Protein AF-A0A9D7IX93-F1 (afdb_monomer_lite)

Secondary structure (DSSP, 8-state):
-HHHHHHHHHHHHHHHHHHHHHHHHHHHHGGGSTT--S-GGGEEE--SS--EEEEETGGGT---EEEEE----TT----HHHHHHHHHHHTT-------PPP-----

Radius of gyration: 20.3 Å; chains: 1; bounding box: 65×45×39 Å

Sequence (107 aa):
MEDRNEVSIRQDAIFRSQAVIRGKITEHLAPYMPLFPYNPKDVRFVGSPIDFIVFDGADDDYINEIVFLEVKSGNSSLNPRQRKIKEAVLNGRVVWRELRIPVGNID

Structure (mmCIF, N/CA/C/O backbone):
data_AF-A0A9D7IX93-F1
#
_entry.id   AF-A0A9D7IX93-F1
#
loop_
_atom_site.group_PDB
_atom_site.id
_atom_site.type_symbol
_atom_site.label_atom_id
_atom_site.label_alt_id
_atom_site.label_comp_id
_atom_site.label_asym_id
_atom_site.label_entity_id
_atom_site.label_seq_id
_atom_site.pdbx_PDB_ins_code
_atom_site.Cartn_x
_atom_site.Cartn_y
_atom_site.Cartn_z
_atom_site.occupancy
_atom_site.B_iso_or_equiv
_atom_site.auth_seq_id
_atom_site.auth_comp_id
_atom_site.auth_asym_id
_atom_site.auth_atom_id
_atom_site.pdbx_PDB_model_num
ATOM 1 N N . MET A 1 1 ? 45.569 4.624 -19.356 1.00 53.94 1 MET A N 1
ATOM 2 C CA . MET A 1 1 ? 44.679 3.469 -19.086 1.00 53.94 1 MET A CA 1
ATOM 3 C C . MET A 1 1 ? 43.660 3.775 -17.984 1.00 53.94 1 MET A C 1
ATOM 5 O O . MET A 1 1 ? 42.554 3.267 -18.091 1.00 53.94 1 MET A O 1
ATOM 9 N N . GLU A 1 2 ? 43.961 4.641 -17.007 1.00 57.31 2 GLU A N 1
ATOM 10 C CA . GLU A 1 2 ? 43.017 5.072 -15.949 1.00 57.31 2 GLU A CA 1
ATOM 11 C C . GLU A 1 2 ? 41.778 5.824 -16.476 1.00 57.31 2 GLU A C 1
ATOM 13 O O . GLU A 1 2 ? 40.661 5.564 -16.037 1.00 57.31 2 GLU A O 1
ATOM 18 N N . ASP A 1 3 ? 41.952 6.653 -17.503 1.00 61.97 3 ASP A N 1
ATOM 19 C CA . ASP A 1 3 ? 40.913 7.552 -18.032 1.00 61.97 3 ASP A CA 1
ATOM 20 C C . ASP A 1 3 ? 39.696 6.819 -18.653 1.00 61.97 3 ASP A C 1
ATOM 22 O O . ASP A 1 3 ? 38.548 7.237 -18.518 1.00 61.97 3 ASP A O 1
ATOM 26 N N . ARG A 1 4 ? 39.905 5.645 -19.278 1.00 60.44 4 ARG A N 1
ATOM 27 C CA . ARG A 1 4 ? 38.798 4.818 -19.816 1.00 60.44 4 ARG A CA 1
ATOM 28 C C . ARG A 1 4 ? 37.983 4.135 -18.719 1.00 60.44 4 ARG A C 1
ATOM 30 O O . ARG A 1 4 ? 36.776 3.965 -18.887 1.00 60.44 4 ARG A O 1
ATOM 37 N N . ASN A 1 5 ? 38.625 3.754 -17.614 1.00 70.69 5 ASN A N 1
ATOM 38 C CA . ASN A 1 5 ? 37.933 3.142 -16.483 1.00 70.69 5 ASN A CA 1
ATOM 39 C C . ASN A 1 5 ? 37.061 4.174 -15.772 1.00 70.69 5 ASN A C 1
ATOM 41 O O . ASN A 1 5 ? 35.901 3.883 -15.489 1.00 70.69 5 ASN A O 1
ATOM 45 N N . GLU A 1 6 ? 37.562 5.390 -15.555 1.00 74.62 6 GLU A N 1
ATOM 46 C CA . GLU A 1 6 ? 36.779 6.444 -14.907 1.00 74.62 6 GLU A CA 1
ATOM 47 C C . GLU A 1 6 ? 35.547 6.849 -15.734 1.00 74.62 6 GLU A C 1
ATOM 49 O O . GLU A 1 6 ? 34.446 6.964 -15.191 1.00 74.62 6 GLU A O 1
ATOM 54 N N . VAL A 1 7 ? 35.696 6.973 -17.058 1.00 75.31 7 VAL A N 1
ATOM 55 C CA . VAL A 1 7 ? 34.572 7.231 -17.974 1.00 75.31 7 VAL A CA 1
ATOM 56 C C . VAL A 1 7 ? 33.534 6.104 -17.916 1.00 75.31 7 VAL A C 1
ATOM 58 O O . VAL A 1 7 ? 32.344 6.392 -17.775 1.00 75.31 7 VAL A O 1
ATOM 61 N N . SER A 1 8 ? 33.965 4.836 -17.931 1.00 75.25 8 SER A N 1
ATOM 62 C CA . SER A 1 8 ? 33.050 3.686 -17.833 1.00 75.25 8 SER A CA 1
ATOM 63 C C . SER A 1 8 ? 32.298 3.637 -16.496 1.00 75.25 8 SER A C 1
ATOM 65 O O . SER A 1 8 ? 31.082 3.471 -16.482 1.00 75.25 8 SER A O 1
ATOM 67 N N . ILE A 1 9 ? 32.982 3.897 -15.374 1.00 72.81 9 ILE A N 1
ATOM 68 C CA . ILE A 1 9 ? 32.381 3.923 -14.032 1.00 72.81 9 ILE A CA 1
ATOM 69 C C . ILE A 1 9 ? 31.344 5.047 -13.930 1.00 72.81 9 ILE A C 1
ATOM 71 O O . ILE A 1 9 ? 30.263 4.845 -13.367 1.00 72.81 9 ILE A O 1
ATOM 75 N N . ARG A 1 10 ? 31.642 6.228 -14.492 1.00 69.44 10 ARG A N 1
ATOM 76 C CA . ARG A 1 10 ? 30.703 7.359 -14.540 1.00 69.44 10 ARG A CA 1
ATOM 77 C C . ARG A 1 10 ? 29.483 7.041 -15.404 1.00 69.44 10 ARG A C 1
ATOM 79 O O . ARG A 1 10 ? 28.364 7.328 -14.982 1.00 69.44 10 ARG A O 1
ATOM 86 N N . GLN A 1 11 ? 29.665 6.416 -16.565 1.00 74.94 11 GLN A N 1
ATOM 87 C CA . GLN A 1 11 ? 28.549 5.982 -17.410 1.00 74.94 11 GLN A CA 1
ATOM 88 C C . GLN A 1 11 ? 27.682 4.925 -16.720 1.00 74.94 11 GLN A C 1
ATOM 90 O O . GLN A 1 11 ? 26.464 5.095 -16.661 1.00 74.94 11 GLN A O 1
ATOM 95 N N . ASP A 1 12 ? 28.278 3.914 -16.091 1.00 71.94 12 ASP A N 1
ATOM 96 C CA . ASP A 1 12 ? 27.551 2.893 -15.329 1.00 71.94 12 ASP A CA 1
ATOM 97 C C . ASP A 1 12 ? 26.775 3.479 -14.142 1.00 71.94 12 ASP A C 1
ATOM 99 O O . ASP A 1 12 ? 25.686 3.013 -13.794 1.00 71.94 12 ASP A O 1
ATOM 103 N N . ALA A 1 13 ? 27.315 4.506 -13.481 1.00 68.50 13 ALA A N 1
ATOM 104 C CA . ALA A 1 13 ? 26.606 5.220 -12.422 1.00 68.50 13 ALA A CA 1
ATOM 105 C C . ALA A 1 13 ? 25.376 5.976 -12.960 1.00 68.50 13 ALA A C 1
ATOM 107 O O . ALA A 1 13 ? 24.311 5.925 -12.340 1.00 68.50 13 ALA A O 1
ATOM 108 N N . ILE A 1 14 ? 25.491 6.618 -14.129 1.00 71.56 14 ILE A N 1
ATOM 109 C CA . ILE A 1 14 ? 24.383 7.321 -14.796 1.00 71.56 14 ILE A CA 1
ATOM 110 C C . ILE A 1 14 ? 23.297 6.337 -15.253 1.00 71.56 14 ILE A C 1
ATOM 112 O O . ILE A 1 14 ? 22.114 6.577 -15.021 1.00 71.56 14 ILE A O 1
ATOM 116 N N . PHE A 1 15 ? 23.667 5.202 -15.850 1.00 70.62 15 PHE A N 1
ATOM 117 C CA . PHE A 1 15 ? 22.688 4.192 -16.264 1.00 70.62 15 PHE A CA 1
ATOM 118 C C . PHE A 1 15 ? 21.921 3.613 -15.072 1.00 70.62 15 PHE A C 1
ATOM 120 O O . PHE A 1 15 ? 20.693 3.493 -15.117 1.00 70.62 15 PHE A O 1
ATOM 127 N N . ARG A 1 16 ? 22.621 3.313 -13.970 1.00 69.94 16 ARG A N 1
ATOM 128 C CA . ARG A 1 16 ? 21.984 2.835 -12.735 1.00 69.94 16 ARG A CA 1
ATOM 129 C C . ARG A 1 16 ? 21.051 3.880 -12.131 1.00 69.94 16 ARG A C 1
ATOM 131 O O . ARG A 1 16 ? 19.945 3.528 -11.726 1.00 69.94 16 ARG A O 1
ATOM 138 N N . SER A 1 17 ? 21.448 5.152 -12.097 1.00 70.81 17 SER A N 1
ATOM 139 C CA . SER A 1 17 ? 20.593 6.211 -11.550 1.00 70.81 17 SER A CA 1
ATOM 140 C C . SER A 1 17 ? 19.328 6.414 -12.389 1.00 70.81 17 SER A C 1
ATOM 142 O O . SER A 1 17 ? 18.238 6.501 -11.828 1.00 70.81 17 SER A O 1
ATOM 144 N N . GLN A 1 18 ? 19.430 6.384 -13.721 1.00 75.38 18 GLN A N 1
ATOM 145 C CA . GLN A 1 18 ? 18.273 6.471 -14.616 1.00 75.38 18 GLN A CA 1
ATOM 146 C C . GLN A 1 18 ? 17.311 5.291 -14.452 1.00 75.38 18 GLN A C 1
ATOM 148 O O . GLN A 1 18 ? 16.098 5.496 -14.429 1.00 75.38 18 GLN A O 1
ATOM 153 N N . ALA A 1 19 ? 17.830 4.068 -14.307 1.00 75.81 19 ALA A N 1
ATOM 154 C CA . ALA A 1 19 ? 17.006 2.886 -14.060 1.00 75.81 19 ALA A CA 1
ATOM 155 C C . ALA A 1 19 ? 16.236 2.997 -12.733 1.00 75.81 19 ALA A C 1
ATOM 157 O O . ALA A 1 19 ? 15.037 2.727 -12.692 1.00 75.81 19 ALA A O 1
ATOM 158 N N . VAL A 1 20 ? 16.895 3.474 -11.670 1.00 73.44 20 VAL A N 1
ATOM 159 C CA . VAL A 1 20 ? 16.256 3.724 -10.368 1.00 73.44 20 VAL A CA 1
ATOM 160 C C . VAL A 1 20 ? 15.187 4.816 -10.469 1.00 73.44 20 VAL A C 1
ATOM 162 O O . VAL A 1 20 ? 14.094 4.648 -9.933 1.00 73.44 20 VAL A O 1
ATOM 165 N N . ILE A 1 21 ? 15.468 5.923 -11.164 1.00 73.50 21 ILE A N 1
ATOM 166 C CA . ILE A 1 21 ? 14.505 7.021 -11.354 1.00 73.50 21 ILE A CA 1
ATOM 167 C C . ILE A 1 21 ? 13.275 6.533 -12.124 1.00 73.50 21 ILE A C 1
ATOM 169 O O . ILE A 1 21 ? 12.151 6.811 -11.714 1.00 73.50 21 ILE A O 1
ATOM 173 N N . ARG A 1 22 ? 13.472 5.771 -13.205 1.00 72.88 22 ARG A N 1
ATOM 174 C CA . ARG A 1 22 ? 12.366 5.179 -13.968 1.00 72.88 22 ARG A CA 1
ATOM 175 C C . ARG A 1 22 ? 11.526 4.246 -13.105 1.00 72.88 22 ARG A C 1
ATOM 177 O O . ARG A 1 22 ? 10.311 4.376 -13.133 1.00 72.88 22 ARG A O 1
ATOM 184 N N . GLY A 1 23 ? 12.156 3.389 -12.300 1.00 73.06 23 GLY A N 1
ATOM 185 C CA . GLY A 1 23 ? 11.447 2.513 -11.365 1.00 73.06 23 GLY A CA 1
ATOM 186 C C . GLY A 1 23 ? 10.543 3.289 -10.405 1.00 73.06 23 GLY A C 1
ATOM 187 O O . GLY A 1 23 ? 9.362 2.979 -10.299 1.00 73.06 23 GLY A O 1
ATOM 188 N N . LYS A 1 24 ? 11.057 4.374 -9.811 1.00 71.12 24 LYS A N 1
ATOM 189 C CA . LYS A 1 24 ? 10.275 5.252 -8.925 1.00 71.12 24 LYS A CA 1
ATOM 190 C C . LYS A 1 24 ? 9.103 5.930 -9.632 1.00 71.12 24 LYS A C 1
ATOM 192 O O . LYS A 1 24 ? 8.026 6.054 -9.059 1.00 71.12 24 LYS A O 1
ATOM 197 N N . ILE A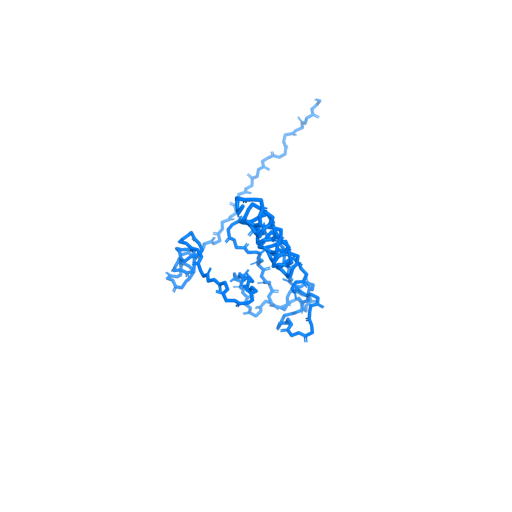 1 25 ? 9.295 6.383 -10.871 1.00 75.06 25 ILE A N 1
ATOM 198 C CA . ILE A 1 25 ? 8.209 6.976 -11.666 1.00 75.06 25 ILE A CA 1
ATOM 199 C C . ILE A 1 25 ? 7.146 5.916 -11.975 1.00 75.06 25 ILE A C 1
ATOM 201 O O . ILE A 1 25 ? 5.957 6.191 -11.841 1.00 75.06 25 ILE A O 1
ATOM 205 N N . THR A 1 26 ? 7.561 4.701 -12.342 1.00 74.38 26 THR A N 1
ATOM 206 C CA . THR A 1 26 ? 6.653 3.571 -12.567 1.00 74.38 26 THR A CA 1
ATOM 207 C C . THR A 1 26 ? 5.833 3.248 -11.320 1.00 74.38 26 THR A C 1
ATOM 209 O O . THR A 1 26 ? 4.636 3.034 -11.451 1.00 74.38 26 THR A O 1
ATOM 212 N N . GLU A 1 27 ? 6.429 3.278 -10.126 1.00 74.94 27 GLU A N 1
ATOM 213 C CA . GLU A 1 27 ? 5.709 3.074 -8.858 1.00 74.94 27 GLU A CA 1
ATOM 214 C C . GLU A 1 27 ? 4.577 4.098 -8.670 1.00 74.94 27 GLU A C 1
ATOM 216 O O . GLU A 1 27 ? 3.458 3.722 -8.338 1.00 74.94 27 GLU A O 1
ATOM 221 N N . HIS A 1 28 ? 4.819 5.377 -8.972 1.00 73.12 28 HIS A N 1
ATOM 222 C CA . HIS A 1 28 ? 3.807 6.431 -8.812 1.00 73.12 28 HIS A CA 1
ATOM 223 C C . HIS A 1 28 ? 2.735 6.412 -9.909 1.00 73.12 28 HIS A C 1
ATOM 225 O O . HIS A 1 28 ? 1.585 6.765 -9.658 1.00 73.12 28 HIS A O 1
ATOM 231 N N . LEU A 1 29 ? 3.106 6.023 -11.131 1.00 77.94 29 LEU A N 1
ATOM 232 C CA . LEU A 1 29 ? 2.197 5.985 -12.279 1.00 77.94 29 LEU A CA 1
ATOM 233 C C . LEU A 1 29 ? 1.474 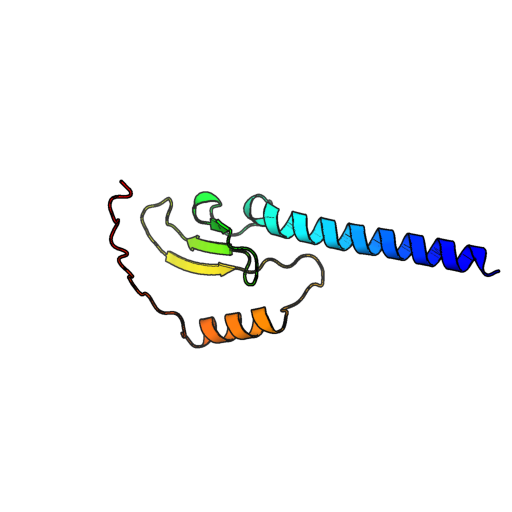4.647 -12.438 1.00 77.94 29 LEU A C 1
ATOM 235 O O . LEU A 1 29 ? 0.616 4.539 -13.314 1.00 77.94 29 LEU A O 1
ATOM 239 N N . ALA A 1 30 ? 1.790 3.652 -11.605 1.00 80.12 30 ALA A N 1
ATOM 240 C CA . ALA A 1 30 ? 1.229 2.310 -11.685 1.00 80.12 30 ALA A CA 1
ATOM 241 C C . ALA A 1 30 ? -0.304 2.281 -11.805 1.00 80.12 30 ALA A C 1
ATOM 243 O O . ALA A 1 30 ? -0.768 1.558 -12.686 1.00 80.12 30 ALA A O 1
ATOM 244 N N . PRO A 1 31 ? -1.086 3.093 -11.055 1.00 78.75 31 PRO A N 1
ATOM 245 C CA . PRO A 1 31 ? -2.546 3.109 -11.183 1.00 78.75 31 PRO A CA 1
ATOM 246 C C . PRO A 1 31 ? -3.070 3.439 -12.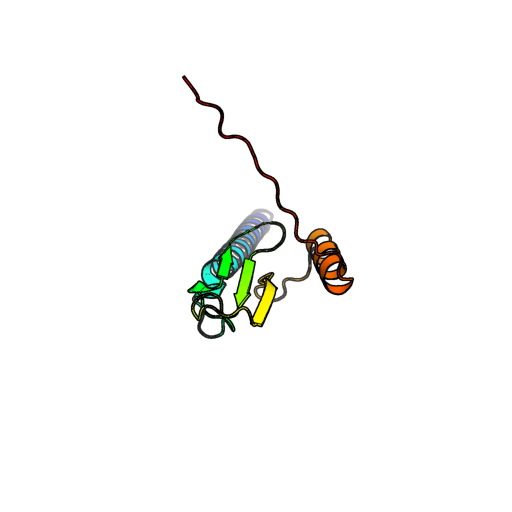587 1.00 78.75 31 PRO A C 1
ATOM 248 O O . PRO A 1 31 ? -4.191 3.081 -12.922 1.00 78.75 31 PRO A O 1
ATOM 251 N N . TYR A 1 32 ? -2.273 4.105 -13.424 1.00 76.75 32 TYR A N 1
ATOM 252 C CA . TYR A 1 32 ? -2.663 4.523 -14.774 1.00 76.75 32 TYR A CA 1
ATOM 253 C C . TYR A 1 32 ? -2.089 3.622 -15.875 1.00 76.75 32 TYR A C 1
ATOM 255 O O . TYR A 1 32 ? -2.238 3.919 -17.061 1.00 76.75 32 TYR A O 1
ATOM 263 N N . MET A 1 33 ? -1.391 2.543 -15.511 1.00 80.06 33 MET A N 1
ATOM 264 C CA . MET A 1 33 ? -0.806 1.626 -16.485 1.00 80.06 33 MET A CA 1
ATOM 265 C C . MET A 1 33 ? -1.848 0.597 -16.965 1.00 80.06 33 MET A C 1
ATOM 267 O O . MET A 1 33 ? -2.691 0.181 -16.174 1.00 80.06 33 MET A O 1
ATOM 271 N N . PRO A 1 34 ? -1.772 0.111 -18.223 1.00 69.50 34 PRO A N 1
ATOM 272 C CA . PRO A 1 34 ? -2.815 -0.724 -18.846 1.00 69.50 34 PRO A CA 1
ATOM 273 C C . PRO A 1 34 ? -3.163 -2.055 -18.154 1.00 69.50 34 PRO A C 1
ATOM 275 O O . PRO A 1 34 ? -4.097 -2.724 -18.577 1.00 69.50 34 PRO A O 1
ATOM 278 N N . LEU A 1 35 ? -2.398 -2.471 -17.141 1.00 75.19 35 LEU A N 1
ATOM 279 C CA . LEU A 1 35 ? -2.566 -3.737 -16.418 1.00 75.19 35 LEU A CA 1
ATOM 280 C C . LEU A 1 35 ? -2.781 -3.535 -14.913 1.00 75.19 35 LEU A C 1
ATOM 282 O O . LEU A 1 35 ? -2.610 -4.477 -14.140 1.00 75.19 35 LEU A O 1
ATOM 286 N N . PHE A 1 36 ? -3.104 -2.316 -14.474 1.00 85.94 36 PHE A N 1
ATOM 287 C CA . PHE A 1 36 ? -3.408 -2.085 -13.071 1.00 85.94 36 PHE A CA 1
ATOM 288 C C . PHE A 1 36 ? -4.759 -2.735 -12.720 1.00 85.94 36 PHE A C 1
ATOM 290 O O . PHE A 1 36 ? -5.756 -2.430 -13.371 1.00 85.94 36 PHE A O 1
ATOM 297 N N . PRO A 1 37 ? -4.810 -3.655 -11.741 1.00 88.81 37 PRO A N 1
ATOM 298 C CA . PRO A 1 37 ? -5.961 -4.541 -11.571 1.00 88.81 37 PRO A CA 1
ATOM 299 C C . PRO A 1 37 ? -7.140 -3.913 -10.814 1.00 88.81 37 PRO A C 1
ATOM 301 O O . PRO A 1 37 ? -8.151 -4.584 -10.647 1.00 88.81 37 PRO A O 1
ATOM 304 N N . TYR A 1 38 ? -7.027 -2.659 -10.365 1.00 93.19 38 TYR A N 1
ATOM 305 C CA . TYR A 1 38 ? -8.056 -1.975 -9.575 1.00 93.19 38 TYR A CA 1
ATOM 306 C C . TYR A 1 38 ? -8.522 -0.680 -10.241 1.00 93.19 38 TYR A C 1
ATOM 308 O O . TYR A 1 38 ? -7.784 -0.067 -11.017 1.00 93.19 38 TYR A O 1
ATOM 316 N N . ASN A 1 39 ? -9.723 -0.219 -9.888 1.00 92.00 39 ASN A N 1
ATOM 317 C CA . ASN A 1 39 ? -10.217 1.094 -10.293 1.00 92.00 39 ASN A CA 1
ATOM 318 C C . ASN A 1 39 ? -9.314 2.197 -9.700 1.00 92.00 39 ASN A C 1
ATOM 320 O O . ASN A 1 39 ? -9.185 2.284 -8.480 1.00 92.00 39 ASN A O 1
ATOM 324 N N . PRO A 1 40 ? -8.709 3.088 -10.509 1.00 91.25 40 PRO A N 1
ATOM 325 C CA . PRO A 1 40 ? -7.829 4.143 -10.000 1.00 91.25 40 PRO A CA 1
ATOM 326 C C . PRO A 1 40 ? -8.488 5.084 -8.980 1.00 91.25 40 PRO A C 1
ATOM 328 O O . PRO A 1 40 ? -7.790 5.680 -8.160 1.00 91.25 40 PRO A O 1
ATOM 331 N N . LYS A 1 41 ? -9.821 5.222 -9.001 1.00 91.56 41 LYS A N 1
ATOM 332 C CA . LYS A 1 41 ? -10.562 6.042 -8.031 1.00 91.56 41 LYS A CA 1
ATOM 333 C C . LYS A 1 41 ? -10.601 5.437 -6.624 1.00 91.56 41 LYS A C 1
ATOM 335 O O . LYS A 1 41 ? -10.696 6.190 -5.649 1.00 91.56 41 LYS A O 1
ATOM 340 N N . ASP A 1 42 ? -10.422 4.124 -6.521 1.00 96.06 42 ASP A N 1
ATOM 341 C CA . ASP A 1 42 ? -10.404 3.356 -5.270 1.00 96.06 42 ASP A CA 1
ATOM 342 C C . ASP A 1 42 ? -9.008 3.298 -4.637 1.00 96.06 42 ASP A C 1
ATOM 344 O O . ASP A 1 42 ? -8.820 2.805 -3.524 1.00 96.06 42 ASP A O 1
ATOM 348 N N . VAL A 1 43 ? -8.001 3.829 -5.330 1.00 94.88 43 VAL A N 1
ATOM 349 C CA . VAL A 1 43 ? -6.600 3.766 -4.919 1.00 94.88 43 VAL A CA 1
ATOM 350 C C . VAL A 1 43 ? -6.212 5.040 -4.177 1.00 94.88 43 VAL A C 1
ATOM 352 O O . VAL A 1 43 ? -6.499 6.162 -4.604 1.00 94.88 43 VAL A O 1
ATOM 355 N N . ARG A 1 44 ? -5.508 4.894 -3.056 1.00 94.25 44 ARG A N 1
ATOM 356 C CA . ARG A 1 44 ? -4.891 6.002 -2.322 1.00 94.25 44 ARG A CA 1
ATOM 357 C C . ARG A 1 44 ? -3.394 5.782 -2.208 1.00 94.25 44 ARG A C 1
ATOM 359 O O . ARG A 1 44 ? -2.943 4.742 -1.739 1.00 94.25 44 ARG A O 1
ATOM 366 N N . PHE A 1 45 ? -2.630 6.780 -2.638 1.00 90.62 45 PHE A N 1
ATOM 367 C CA . PHE A 1 45 ? -1.181 6.787 -2.491 1.00 90.62 45 PHE A CA 1
ATOM 368 C C . PHE A 1 45 ? -0.788 7.061 -1.036 1.00 90.62 45 PHE A C 1
ATOM 370 O O . PHE A 1 45 ? -1.304 7.985 -0.407 1.00 90.62 45 PHE A O 1
ATOM 377 N N . VAL A 1 46 ? 0.144 6.260 -0.530 1.00 92.31 46 VAL A N 1
ATOM 378 C CA . VAL A 1 46 ? 0.747 6.363 0.803 1.00 92.31 46 VAL A CA 1
ATOM 379 C C . VAL A 1 46 ? 2.254 6.610 0.684 1.00 92.31 46 VAL A C 1
ATOM 381 O O . VAL A 1 46 ? 2.788 7.491 1.358 1.00 92.31 46 VAL A O 1
ATOM 384 N N . GLY A 1 47 ? 2.943 5.866 -0.189 1.00 87.12 47 GLY A N 1
ATOM 385 C CA . GLY A 1 47 ? 4.388 5.962 -0.411 1.00 87.12 47 GLY A CA 1
ATOM 386 C C . GLY A 1 47 ? 5.210 5.006 0.460 1.00 87.12 47 GLY A C 1
ATOM 387 O O . GLY A 1 47 ? 5.010 3.804 0.458 1.00 87.12 47 GLY A O 1
ATOM 388 N N . SER A 1 48 ? 6.204 5.491 1.207 1.00 86.50 48 SER A N 1
ATOM 389 C CA . SER A 1 48 ? 7.024 4.593 2.038 1.00 86.50 48 SER A CA 1
ATOM 390 C C . SER A 1 48 ? 6.336 4.299 3.377 1.00 86.50 48 SER A C 1
ATOM 392 O O . SER A 1 48 ? 5.916 5.245 4.044 1.00 86.50 48 SER A O 1
ATOM 394 N N . PRO A 1 49 ? 6.293 3.040 3.862 1.00 91.50 49 PRO A N 1
ATOM 395 C CA . PRO A 1 49 ? 6.940 1.833 3.330 1.00 91.50 49 PRO A CA 1
ATOM 396 C C . PRO A 1 49 ? 6.086 0.948 2.404 1.00 91.50 49 PRO A C 1
ATOM 398 O O . PRO A 1 49 ? 6.610 -0.090 2.009 1.00 91.50 49 PRO A O 1
ATOM 401 N N . ILE A 1 50 ? 4.827 1.303 2.127 1.00 94.25 50 ILE A N 1
ATOM 402 C CA . ILE A 1 50 ? 3.899 0.597 1.224 1.00 94.25 50 ILE A CA 1
ATOM 403 C C . ILE A 1 50 ? 3.227 1.629 0.323 1.00 94.25 50 ILE A C 1
ATOM 405 O O . ILE A 1 50 ? 2.596 2.547 0.847 1.00 94.25 50 ILE A O 1
ATOM 409 N N . ASP A 1 51 ? 3.350 1.467 -0.994 1.00 91.25 51 ASP A N 1
ATOM 410 C CA . ASP A 1 51 ? 3.017 2.524 -1.956 1.00 91.25 51 ASP A CA 1
ATOM 411 C C . ASP A 1 51 ? 1.547 2.955 -1.937 1.00 91.25 51 ASP A C 1
ATOM 413 O O . ASP A 1 51 ? 1.269 4.156 -1.976 1.00 91.25 51 ASP A O 1
ATOM 417 N N . PHE A 1 52 ? 0.606 2.010 -1.851 1.00 94.62 52 PHE A N 1
ATOM 418 C CA . PHE A 1 52 ? -0.827 2.287 -1.950 1.00 94.62 52 PHE A CA 1
ATOM 419 C C . PHE A 1 52 ? -1.671 1.504 -0.937 1.00 94.62 52 PHE A C 1
ATOM 421 O O . PHE A 1 52 ? -1.330 0.394 -0.520 1.00 94.62 52 PHE A O 1
ATOM 428 N N . ILE A 1 53 ? -2.833 2.072 -0.614 1.00 96.88 53 ILE A N 1
ATOM 429 C CA . ILE A 1 53 ? -3.987 1.347 -0.074 1.00 96.88 53 ILE A CA 1
ATOM 430 C C . ILE A 1 53 ? -5.093 1.397 -1.126 1.00 96.88 53 ILE A C 1
ATOM 432 O O . ILE A 1 53 ? -5.422 2.476 -1.620 1.00 96.88 53 ILE A O 1
ATOM 436 N N . VAL A 1 54 ? -5.657 0.243 -1.468 1.00 97.19 54 VAL A N 1
ATOM 437 C CA . VAL A 1 54 ? -6.822 0.134 -2.353 1.00 97.19 54 VAL A CA 1
ATOM 438 C C . VAL A 1 54 ? -8.049 -0.166 -1.505 1.00 97.19 54 VAL A C 1
ATOM 440 O O . VAL A 1 54 ? -8.006 -1.070 -0.675 1.00 97.19 54 VAL A O 1
ATOM 443 N N . PHE A 1 55 ? -9.120 0.591 -1.712 1.00 97.81 55 PHE A N 1
ATOM 444 C CA . PHE A 1 55 ? -10.439 0.360 -1.130 1.00 97.81 55 PHE A CA 1
ATOM 445 C C . PHE A 1 55 ? -11.355 -0.175 -2.233 1.00 97.81 55 PHE A C 1
ATOM 447 O O . PHE A 1 55 ? -12.162 0.573 -2.773 1.00 97.81 55 PHE A O 1
ATOM 454 N N . ASP A 1 56 ? -11.151 -1.428 -2.641 1.00 97.50 56 ASP A N 1
ATOM 455 C CA . ASP A 1 56 ? -11.764 -1.979 -3.854 1.00 97.50 56 ASP A CA 1
ATOM 456 C C . ASP A 1 56 ? -13.299 -1.930 -3.789 1.00 97.50 56 ASP A C 1
ATOM 458 O O . ASP A 1 56 ? -13.893 -2.462 -2.846 1.00 97.50 56 ASP A O 1
ATOM 462 N N . GLY A 1 57 ? -13.916 -1.271 -4.778 1.00 97.38 57 GLY A N 1
ATOM 463 C CA . GLY A 1 57 ? -15.360 -1.042 -4.873 1.00 97.38 57 GLY A CA 1
ATOM 464 C C . GLY A 1 57 ? -15.868 0.224 -4.161 1.00 97.38 57 GLY A C 1
ATOM 465 O O . GLY A 1 57 ? -17.071 0.484 -4.138 1.00 97.38 57 GLY A O 1
ATOM 466 N N . ALA A 1 58 ? -14.982 1.059 -3.603 1.00 96.75 58 ALA A N 1
ATOM 467 C CA . ALA A 1 58 ? -15.381 2.298 -2.929 1.00 96.75 58 ALA A CA 1
ATOM 468 C C . ALA A 1 58 ? -16.124 3.294 -3.843 1.00 96.75 58 ALA A C 1
ATOM 470 O O . ALA A 1 58 ? -17.070 3.930 -3.382 1.00 96.75 58 ALA A O 1
ATOM 471 N N . ASP A 1 59 ? -15.732 3.439 -5.114 1.00 96.19 59 ASP A N 1
ATOM 472 C CA . ASP A 1 59 ? -16.435 4.272 -6.109 1.00 96.19 59 ASP A CA 1
ATOM 473 C C . ASP A 1 59 ? -17.856 3.753 -6.402 1.00 96.19 59 ASP A C 1
ATOM 475 O O . ASP A 1 59 ? -18.721 4.543 -6.775 1.00 96.19 59 ASP A O 1
ATOM 479 N N . ASP A 1 60 ? -18.107 2.460 -6.169 1.00 95.50 60 ASP A N 1
ATOM 480 C CA . ASP A 1 60 ? -19.406 1.790 -6.327 1.00 95.50 60 ASP A CA 1
ATOM 481 C C . ASP A 1 60 ? -20.210 1.704 -5.005 1.00 95.50 60 ASP A C 1
ATOM 483 O O . ASP A 1 60 ? -21.225 1.009 -4.939 1.00 95.50 60 ASP A O 1
ATOM 487 N N . ASP A 1 61 ? -19.778 2.405 -3.945 1.00 94.25 61 ASP A N 1
ATOM 488 C CA . ASP A 1 61 ? -20.393 2.412 -2.600 1.00 94.25 61 ASP A CA 1
ATOM 489 C C . ASP A 1 61 ? -20.466 1.019 -1.930 1.00 94.25 61 ASP A C 1
ATOM 491 O O . ASP A 1 61 ? -21.308 0.751 -1.068 1.00 94.25 61 ASP A O 1
ATOM 495 N N . TYR A 1 62 ? -19.562 0.105 -2.304 1.00 96.19 62 TY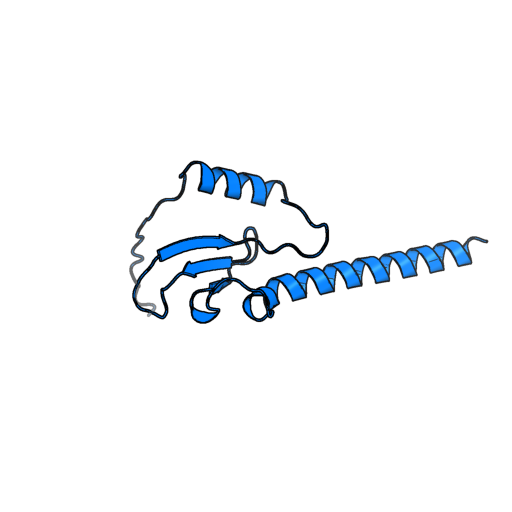R A N 1
ATOM 496 C CA . TYR A 1 62 ? -19.473 -1.237 -1.727 1.00 96.19 62 TYR A CA 1
ATOM 497 C C . TYR A 1 62 ? -18.021 -1.712 -1.608 1.00 96.19 62 TYR A C 1
ATOM 499 O O . TYR A 1 62 ? -17.340 -1.911 -2.603 1.00 96.19 62 TYR A O 1
ATOM 507 N N . ILE A 1 63 ? -17.541 -1.959 -0.385 1.00 97.44 63 ILE A N 1
ATOM 508 C CA . ILE A 1 63 ? -16.158 -2.412 -0.165 1.00 97.44 63 ILE A CA 1
ATOM 509 C C . ILE A 1 63 ? -16.056 -3.936 -0.300 1.00 97.44 63 ILE A C 1
ATOM 511 O O . ILE A 1 63 ? -16.515 -4.663 0.583 1.00 97.44 63 ILE A O 1
ATOM 515 N N . ASN A 1 64 ? -15.389 -4.407 -1.358 1.00 97.44 64 ASN A N 1
ATOM 516 C CA . ASN A 1 64 ? -15.039 -5.819 -1.538 1.00 97.44 64 ASN A CA 1
ATOM 517 C C . ASN A 1 64 ? -13.878 -6.215 -0.616 1.00 97.44 64 ASN A C 1
ATOM 519 O O . ASN A 1 64 ? -13.966 -7.180 0.145 1.00 97.44 64 ASN A O 1
ATOM 523 N N . GLU A 1 65 ? -12.781 -5.457 -0.678 1.00 97.00 65 GLU A N 1
ATOM 524 C CA . GLU A 1 65 ? -11.580 -5.678 0.123 1.00 97.00 65 GLU A CA 1
ATOM 525 C C . GLU A 1 65 ? -10.751 -4.398 0.309 1.00 97.00 65 GLU A C 1
ATOM 527 O O . GLU A 1 65 ? -10.885 -3.416 -0.421 1.00 97.00 65 GLU A O 1
ATOM 532 N N . ILE A 1 66 ? -9.864 -4.419 1.310 1.00 97.69 66 ILE A N 1
ATOM 533 C CA . ILE A 1 66 ? -8.855 -3.377 1.518 1.00 97.69 66 ILE A CA 1
ATOM 534 C C . ILE A 1 66 ? -7.477 -3.984 1.262 1.00 97.69 66 ILE A C 1
ATOM 536 O O . ILE A 1 66 ? -7.037 -4.871 1.998 1.00 97.69 66 ILE A O 1
ATOM 540 N N . VAL A 1 67 ? -6.773 -3.478 0.250 1.00 97.50 67 VAL A N 1
ATOM 541 C CA . VAL A 1 67 ? -5.499 -4.041 -0.216 1.00 97.50 67 VAL A CA 1
ATOM 542 C C . VAL A 1 67 ? -4.338 -3.124 0.144 1.00 97.50 67 VAL A C 1
ATOM 544 O O . VAL A 1 67 ? -4.299 -1.961 -0.248 1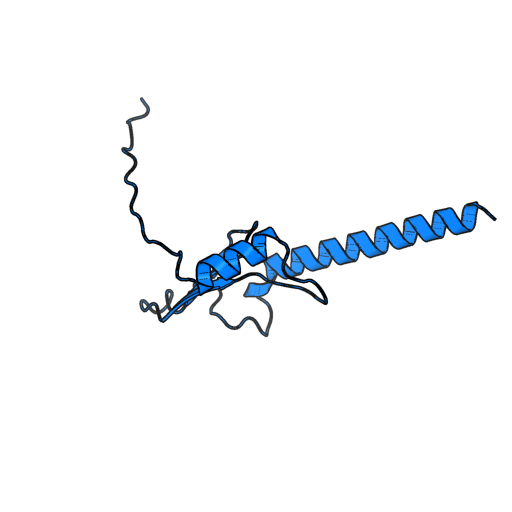.00 97.50 67 VAL A O 1
ATOM 547 N N . PHE A 1 68 ? -3.339 -3.669 0.839 1.00 97.25 68 PHE A N 1
ATOM 548 C CA . PHE A 1 68 ? -2.026 -3.038 0.988 1.00 97.25 68 PHE A CA 1
ATOM 549 C C . PHE A 1 68 ? -1.172 -3.400 -0.226 1.00 97.25 68 PHE A C 1
ATOM 551 O O . PHE A 1 68 ? -0.717 -4.540 -0.347 1.00 97.25 68 PHE A O 1
ATOM 558 N N . LEU A 1 69 ? -0.963 -2.442 -1.125 1.00 94.56 69 LEU A N 1
ATOM 559 C CA . LEU A 1 69 ? -0.340 -2.680 -2.421 1.00 94.56 69 LEU A CA 1
ATOM 560 C C . LEU A 1 69 ? 1.037 -2.012 -2.489 1.00 94.56 69 LEU A C 1
ATOM 562 O O . LEU A 1 69 ? 1.167 -0.795 -2.405 1.00 94.56 69 LEU A O 1
ATOM 566 N N . GLU A 1 70 ? 2.066 -2.834 -2.673 1.00 92.75 70 GLU A N 1
ATOM 567 C CA . GLU A 1 70 ? 3.425 -2.399 -2.998 1.00 92.75 70 GLU A CA 1
ATOM 568 C C . GLU A 1 70 ? 3.680 -2.677 -4.478 1.00 92.75 70 GLU A C 1
ATOM 570 O O . GLU A 1 70 ? 3.519 -3.813 -4.937 1.00 92.75 70 GLU A O 1
ATOM 575 N N . VAL A 1 71 ? 4.121 -1.663 -5.215 1.00 88.56 71 VAL A N 1
ATOM 576 C CA . VAL A 1 71 ? 4.472 -1.793 -6.623 1.00 88.56 71 VAL A CA 1
ATOM 577 C C . VAL A 1 71 ? 5.952 -2.136 -6.738 1.00 88.56 71 VAL A C 1
ATOM 579 O O . VAL A 1 71 ? 6.818 -1.556 -6.093 1.00 88.56 71 VAL A O 1
ATOM 582 N N . LYS A 1 72 ? 6.268 -3.108 -7.592 1.00 85.12 72 LYS A N 1
ATOM 583 C CA . LYS A 1 72 ? 7.644 -3.463 -7.943 1.00 85.12 72 LYS A CA 1
ATOM 584 C C . LYS A 1 72 ? 7.822 -3.362 -9.445 1.00 85.12 72 LYS A C 1
ATOM 586 O O . LYS A 1 72 ? 7.012 -3.872 -10.211 1.00 85.12 72 LYS A O 1
ATOM 591 N N . SER A 1 73 ? 8.905 -2.715 -9.861 1.00 78.62 73 SER A N 1
ATOM 592 C CA . SER A 1 73 ? 9.328 -2.660 -11.260 1.00 78.62 73 SER A CA 1
ATOM 593 C C . SER A 1 73 ? 10.510 -3.606 -11.506 1.00 78.62 73 SER A C 1
ATOM 595 O O . SER A 1 73 ? 11.395 -3.758 -10.657 1.00 78.62 73 SER A O 1
ATOM 597 N N . GLY A 1 74 ? 10.532 -4.265 -12.668 1.00 78.00 74 GLY A N 1
ATOM 598 C CA . GLY A 1 74 ? 11.615 -5.174 -13.063 1.00 78.00 74 GLY A CA 1
ATOM 599 C C . GLY A 1 74 ? 11.870 -6.298 -12.048 1.00 78.00 74 GLY A C 1
ATOM 600 O O . GLY A 1 74 ? 10.941 -6.943 -11.580 1.00 78.00 74 GLY A O 1
ATOM 601 N N . ASN A 1 75 ? 13.139 -6.507 -11.683 1.00 78.25 75 ASN A N 1
ATOM 602 C CA . ASN A 1 75 ? 13.572 -7.554 -10.740 1.00 78.25 75 ASN A CA 1
ATOM 603 C C . ASN A 1 75 ? 13.623 -7.075 -9.274 1.00 78.25 75 ASN A C 1
ATOM 605 O O . ASN A 1 75 ? 14.357 -7.636 -8.456 1.00 78.25 75 ASN A O 1
ATOM 609 N N . SER A 1 76 ? 12.918 -5.992 -8.936 1.00 84.12 76 SER A N 1
ATOM 610 C CA . SER A 1 76 ? 12.904 -5.473 -7.566 1.00 84.12 76 SER A CA 1
ATOM 611 C C . SER A 1 76 ? 12.113 -6.394 -6.631 1.00 84.12 76 SER A C 1
ATOM 613 O O . SER A 1 76 ? 11.157 -7.057 -7.022 1.00 84.12 76 SER A O 1
ATOM 615 N N . SER A 1 77 ? 12.541 -6.462 -5.369 1.00 89.69 77 SER A N 1
ATOM 616 C CA . SER A 1 77 ? 11.973 -7.373 -4.373 1.00 89.69 77 SER A CA 1
ATOM 617 C C . SER A 1 77 ? 11.563 -6.649 -3.091 1.00 89.69 77 SER A C 1
ATOM 619 O O . SER A 1 77 ? 11.944 -5.502 -2.850 1.00 89.69 77 SER A O 1
ATOM 621 N N . LEU A 1 78 ? 10.783 -7.354 -2.264 1.00 93.25 78 LEU A N 1
ATOM 622 C CA . LEU A 1 78 ? 10.497 -7.046 -0.859 1.00 93.25 78 LEU A CA 1
ATOM 623 C C . LEU A 1 78 ? 11.695 -6.424 -0.133 1.00 93.25 78 LEU A C 1
ATOM 625 O O . LEU A 1 78 ? 12.648 -7.170 0.060 1.00 93.25 78 LEU A O 1
ATOM 629 N N . ASN A 1 79 ? 11.691 -5.171 0.336 1.00 93.88 79 ASN A N 1
ATOM 630 C CA . ASN A 1 79 ? 12.700 -4.757 1.324 1.00 93.88 79 ASN A CA 1
ATOM 631 C C . ASN A 1 79 ? 12.353 -5.327 2.725 1.00 93.88 79 ASN A C 1
ATOM 633 O O . ASN A 1 79 ? 11.212 -5.734 2.958 1.00 93.88 79 ASN A O 1
ATOM 637 N N . PRO A 1 80 ? 13.292 -5.384 3.692 1.00 96.50 80 PRO A N 1
ATOM 638 C CA . PRO A 1 80 ? 13.017 -5.981 5.003 1.00 96.50 80 PRO A CA 1
ATOM 639 C C . PRO A 1 80 ? 11.841 -5.350 5.767 1.00 96.50 80 PRO A C 1
ATOM 641 O O . PRO A 1 80 ? 11.119 -6.060 6.464 1.00 96.50 80 PRO A O 1
ATOM 644 N N . ARG A 1 81 ? 11.620 -4.035 5.635 1.00 96.50 81 ARG A N 1
ATOM 645 C CA . ARG A 1 81 ? 10.502 -3.331 6.284 1.00 96.50 81 ARG A CA 1
ATOM 646 C C . ARG A 1 81 ? 9.168 -3.705 5.630 1.00 96.50 81 ARG A C 1
ATOM 648 O O . ARG A 1 81 ? 8.228 -4.043 6.339 1.00 96.50 81 ARG A O 1
ATOM 655 N N . GLN A 1 82 ? 9.121 -3.734 4.301 1.00 96.94 82 GLN A N 1
ATOM 656 C CA . GLN A 1 82 ? 7.968 -4.178 3.511 1.00 96.94 82 GLN A CA 1
ATOM 657 C C . GLN A 1 82 ? 7.582 -5.627 3.812 1.00 96.94 82 GLN A C 1
ATOM 659 O O . GLN A 1 82 ? 6.406 -5.924 3.997 1.00 96.94 82 GLN A O 1
ATOM 664 N N . ARG A 1 83 ? 8.565 -6.532 3.935 1.00 97.50 83 ARG A N 1
ATOM 665 C CA . ARG A 1 83 ? 8.312 -7.936 4.307 1.00 97.50 83 ARG A CA 1
ATOM 666 C C . ARG A 1 83 ? 7.633 -8.055 5.670 1.00 97.50 83 ARG A C 1
ATOM 668 O O . ARG A 1 83 ? 6.635 -8.756 5.778 1.00 97.50 83 ARG A O 1
ATOM 675 N N . LYS A 1 84 ? 8.109 -7.317 6.677 1.00 98.00 84 LYS A N 1
ATOM 676 C CA . LYS A 1 84 ? 7.487 -7.298 8.013 1.00 98.00 84 LYS A CA 1
ATOM 677 C C . LYS A 1 84 ? 6.043 -6.791 7.981 1.00 98.00 84 LYS A C 1
ATOM 679 O O . LYS A 1 84 ? 5.208 -7.289 8.730 1.00 98.00 84 LYS A O 1
ATOM 684 N N . ILE A 1 85 ? 5.740 -5.819 7.118 1.00 97.44 85 ILE A N 1
ATOM 685 C CA . ILE A 1 85 ? 4.373 -5.307 6.947 1.00 97.44 85 ILE A CA 1
ATOM 686 C C . ILE A 1 85 ? 3.495 -6.339 6.245 1.00 97.44 85 ILE A C 1
ATOM 688 O O . ILE A 1 85 ? 2.423 -6.645 6.755 1.00 97.44 85 ILE A O 1
ATOM 692 N N . LYS A 1 86 ? 3.975 -6.950 5.152 1.00 97.56 86 LYS A N 1
ATOM 693 C CA . LYS A 1 86 ? 3.293 -8.075 4.497 1.00 97.56 86 LYS A CA 1
ATOM 694 C C . LYS A 1 86 ? 2.960 -9.175 5.507 1.00 97.56 86 LYS A C 1
ATOM 696 O O . LYS A 1 86 ? 1.827 -9.630 5.566 1.00 97.56 86 LYS A O 1
ATOM 701 N N . GLU A 1 87 ? 3.922 -9.573 6.337 1.00 98.44 87 GLU A N 1
ATOM 702 C CA . GLU A 1 87 ? 3.698 -10.557 7.398 1.00 98.44 87 GLU A CA 1
ATOM 703 C C . GLU A 1 87 ? 2.668 -10.082 8.427 1.00 98.44 87 GLU A C 1
ATOM 705 O O . GLU A 1 87 ? 1.859 -10.883 8.880 1.00 98.44 87 GLU A O 1
ATOM 710 N N . ALA A 1 88 ? 2.670 -8.808 8.825 1.00 98.38 88 ALA A N 1
ATOM 711 C CA . ALA A 1 88 ? 1.658 -8.280 9.737 1.00 98.38 88 ALA A CA 1
ATOM 712 C C . ALA A 1 88 ? 0.246 -8.372 9.145 1.00 98.38 88 ALA A C 1
ATOM 714 O O . ALA A 1 88 ? -0.650 -8.852 9.836 1.00 98.38 88 ALA A O 1
ATOM 715 N N . VAL A 1 89 ? 0.077 -8.006 7.872 1.00 97.62 89 VAL A N 1
ATOM 716 C CA . VAL A 1 89 ? -1.202 -8.116 7.156 1.00 97.62 89 VAL A CA 1
ATOM 717 C C . VAL A 1 89 ? -1.650 -9.576 7.064 1.00 97.62 89 VAL A C 1
ATOM 719 O O . VAL A 1 89 ? -2.755 -9.897 7.488 1.00 97.62 89 VAL A O 1
ATOM 722 N N . LEU A 1 90 ? -0.774 -10.480 6.609 1.00 97.25 90 LEU A N 1
ATOM 723 C CA . LEU A 1 90 ? -1.097 -11.908 6.468 1.00 97.25 90 LEU A CA 1
ATOM 724 C C . LEU A 1 90 ? -1.418 -12.595 7.803 1.00 97.25 90 LEU A C 1
ATOM 726 O O . LEU A 1 90 ? -2.191 -13.545 7.832 1.00 97.25 90 LEU A O 1
ATOM 730 N N . ASN A 1 91 ? -0.847 -12.115 8.909 1.00 98.38 91 ASN A N 1
ATOM 731 C CA . ASN A 1 91 ? -1.150 -12.606 10.255 1.00 98.38 91 ASN A CA 1
ATOM 732 C C . ASN A 1 91 ? -2.340 -11.874 10.912 1.00 98.38 91 ASN A C 1
ATOM 734 O O . ASN A 1 91 ? -2.506 -11.966 12.127 1.00 98.38 91 ASN A O 1
ATOM 738 N N . GLY A 1 92 ? -3.126 -11.095 10.158 1.00 97.56 92 GLY A N 1
ATOM 739 C CA . GLY A 1 92 ? -4.316 -10.404 10.667 1.00 97.56 92 GLY A CA 1
ATOM 740 C C . GLY A 1 92 ? -4.026 -9.280 11.667 1.00 97.56 92 GLY A C 1
ATOM 741 O O . GLY A 1 92 ? -4.922 -8.843 12.384 1.00 97.56 92 GLY A O 1
ATOM 742 N N . ARG A 1 93 ? -2.786 -8.777 11.738 1.00 98.12 93 ARG A N 1
ATOM 743 C CA . ARG A 1 93 ? -2.398 -7.658 12.617 1.00 98.12 93 ARG A CA 1
ATOM 744 C C . ARG A 1 93 ? -2.769 -6.304 11.999 1.00 98.12 93 ARG A C 1
ATOM 746 O O . ARG A 1 93 ? -1.938 -5.400 11.926 1.00 98.12 93 ARG A O 1
ATOM 753 N N . VAL A 1 94 ? -4.016 -6.183 11.554 1.00 96.94 94 VAL A N 1
ATOM 754 C CA . VAL A 1 94 ? -4.627 -4.976 10.984 1.00 96.94 94 VAL A CA 1
ATOM 755 C C . VAL A 1 94 ? -5.820 -4.618 11.863 1.00 96.94 94 VAL A C 1
ATOM 757 O O . VAL A 1 94 ? -6.662 -5.466 12.137 1.00 96.94 94 VAL A O 1
ATOM 760 N N . VAL A 1 95 ? -5.861 -3.385 12.371 1.00 96.81 95 VAL A N 1
ATOM 761 C CA . VAL A 1 95 ? -6.830 -2.973 13.397 1.00 96.81 95 VAL A CA 1
ATOM 762 C C . VAL A 1 95 ? -7.462 -1.644 13.013 1.00 96.81 95 VAL A C 1
ATOM 764 O O . VAL A 1 95 ? -6.751 -0.690 12.704 1.00 96.81 95 VAL A O 1
ATOM 767 N N . TRP A 1 96 ? -8.790 -1.569 13.101 1.00 96.62 96 TRP A N 1
ATOM 768 C CA . TRP A 1 96 ? -9.538 -0.317 13.013 1.00 96.62 96 TRP A CA 1
ATOM 769 C C . TRP A 1 96 ? -9.489 0.432 14.348 1.00 96.62 96 TRP A C 1
ATOM 771 O O . TRP A 1 96 ? -9.736 -0.155 15.404 1.00 96.62 96 TRP A O 1
ATOM 781 N N . ARG A 1 97 ? -9.179 1.732 14.318 1.00 96.81 97 ARG A N 1
ATOM 782 C CA . ARG A 1 97 ? -9.254 2.614 15.490 1.00 96.81 97 ARG A CA 1
ATOM 783 C C . ARG A 1 97 ? -9.750 3.989 15.081 1.00 96.81 97 ARG A C 1
ATOM 785 O O . ARG A 1 97 ? -9.259 4.560 14.114 1.00 96.81 97 ARG A O 1
ATOM 792 N N . GLU A 1 98 ? -10.641 4.546 15.888 1.00 96.50 98 GLU A N 1
ATOM 793 C CA . GLU A 1 98 ? -11.072 5.935 15.771 1.00 96.50 98 GLU A CA 1
ATOM 794 C C . GLU A 1 98 ? -10.366 6.776 16.833 1.00 96.50 98 GLU A C 1
ATOM 796 O O . GLU A 1 98 ? -10.427 6.471 18.025 1.00 96.50 98 GLU A O 1
ATOM 801 N N . LEU A 1 99 ? -9.702 7.849 16.405 1.00 94.44 99 LEU A N 1
ATOM 802 C CA . LEU A 1 99 ? -9.165 8.877 17.290 1.00 94.44 99 LEU A CA 1
ATOM 803 C C . LEU A 1 99 ? -9.865 10.193 16.962 1.00 94.44 99 LEU A C 1
ATOM 805 O O . LEU A 1 99 ? -9.742 10.706 15.853 1.00 94.44 99 LEU A O 1
ATOM 809 N N . ARG A 1 100 ? -10.590 10.748 17.932 1.00 93.06 100 ARG A N 1
ATOM 810 C CA . ARG A 1 100 ? -11.213 12.068 17.805 1.00 93.06 100 ARG A CA 1
ATOM 811 C C . ARG A 1 100 ? -10.274 13.104 18.404 1.00 93.06 100 ARG A C 1
ATOM 813 O O . ARG A 1 100 ? -9.995 13.058 19.598 1.00 93.06 100 ARG A O 1
ATOM 820 N N . ILE A 1 101 ? -9.786 14.016 17.571 1.00 91.75 101 ILE A N 1
ATOM 821 C CA . ILE A 1 101 ? -8.981 15.156 18.010 1.00 91.75 101 ILE A CA 1
ATOM 822 C C . ILE A 1 101 ? -9.939 16.342 18.180 1.00 91.75 101 ILE A C 1
ATOM 824 O O . ILE A 1 101 ? -10.622 16.690 17.215 1.00 91.75 101 ILE A O 1
ATOM 828 N N . PRO A 1 102 ? -10.041 16.950 19.375 1.00 87.81 102 PRO A N 1
ATOM 829 C CA . PRO A 1 102 ? -10.810 18.173 19.552 1.00 87.81 102 PRO A CA 1
ATOM 830 C C . PRO A 1 102 ? -10.236 19.276 18.661 1.00 87.81 102 PRO A C 1
ATOM 832 O O . PRO A 1 102 ? -9.033 19.532 18.691 1.00 87.81 102 PRO A O 1
ATOM 835 N N . VAL A 1 103 ? -11.087 19.943 17.884 1.00 81.25 103 VAL A N 1
ATOM 836 C CA . VAL A 1 103 ? -10.691 21.178 17.205 1.00 81.25 103 VAL A CA 1
ATOM 837 C C . VAL A 1 103 ? -10.710 22.273 18.268 1.00 81.25 103 VAL A C 1
ATOM 839 O O . VAL A 1 103 ? -11.778 22.693 18.705 1.00 81.25 103 VAL A O 1
ATOM 842 N N . GLY A 1 104 ? -9.537 22.669 18.762 1.00 76.75 104 GLY A N 1
ATOM 843 C CA . GLY A 1 104 ? -9.421 23.874 19.578 1.00 76.75 104 GLY A CA 1
ATOM 844 C C . GLY A 1 104 ? -9.640 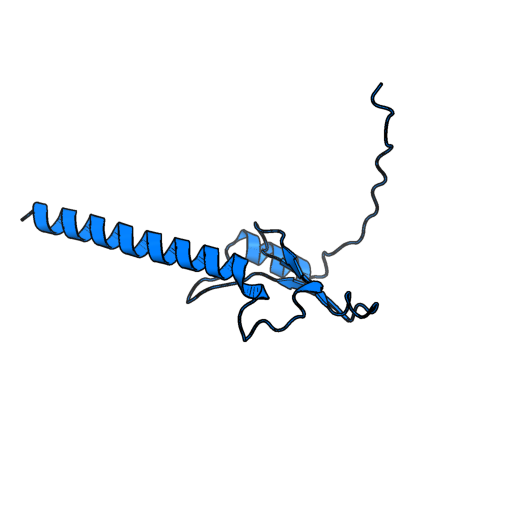25.096 18.692 1.00 76.75 104 GLY A C 1
ATOM 845 O O . GLY A 1 104 ? -9.091 25.143 17.590 1.00 76.75 104 GLY A O 1
ATOM 846 N N . ASN A 1 105 ? -10.429 26.068 19.156 1.00 64.38 105 ASN A N 1
ATOM 847 C CA . ASN A 1 105 ? -10.444 27.391 18.539 1.00 64.38 105 ASN A CA 1
ATOM 848 C C . ASN A 1 105 ? -9.016 27.937 18.620 1.00 64.38 105 ASN A C 1
ATOM 850 O O . ASN A 1 105 ? -8.487 28.138 19.713 1.00 64.38 105 ASN A O 1
ATOM 854 N N . ILE A 1 106 ? -8.375 28.091 17.466 1.00 64.62 106 ILE A N 1
ATOM 855 C CA . ILE A 1 106 ? -7.188 28.927 17.356 1.00 64.62 106 ILE A CA 1
ATOM 856 C C . ILE A 1 106 ? -7.751 30.341 17.243 1.00 64.62 106 ILE A C 1
ATOM 858 O O . ILE A 1 106 ? -8.199 30.728 16.164 1.00 64.62 106 ILE A O 1
ATOM 862 N N . ASP A 1 107 ? -7.840 31.025 18.383 1.00 60.12 107 ASP A N 1
ATOM 863 C CA . ASP A 1 107 ? -8.003 32.481 18.409 1.00 60.12 107 ASP A CA 1
ATOM 864 C C . ASP A 1 107 ? -6.780 33.158 17.762 1.00 60.12 107 ASP A C 1
ATOM 866 O O . ASP A 1 107 ? -5.643 32.658 17.962 1.00 60.12 107 ASP A O 1
#

Foldseek 3Di:
DVVVVVVVVVVVVVVVVVVVVVFVVCLVCVQVDPPNPANSVQWDADVPPFGIWGQGCVVVVDGPDIDRHHDGDDPDDQDPVNVVVVVCVVVVVDDDDDDDDDDDPPD

pLDDT: mean 85.5, std 11.95, range [53.94, 98.44]